Protein AF-A0A6B9VFE0-F1 (afdb_monomer)

Solvent-accessible surface area (backbone atoms only — not comparable to full-atom values): 8022 Å² total; per-residue (Å²): 142,83,85,91,80,89,83,80,90,80,82,76,86,76,70,82,81,72,79,78,71,93,75,88,76,78,99,63,89,62,81,57,63,68,62,36,52,56,48,48,57,55,48,51,55,52,49,53,51,51,55,49,54,49,20,67,74,65,74,36,65,73,53,48,56,50,52,51,52,50,50,53,55,54,46,54,55,46,53,53,55,50,49,54,51,50,51,55,49,49,56,49,53,52,54,49,50,53,53,50,52,52,54,50,54,54,51,50,51,60,50,50,56,52,49,52,51,50,50,52,55,51,52,55,55,55,56,60,65,72,79,111

pLDDT: mean 78.32, std 14.37, range [41.12, 94.94]

Radius of gyration: 33.14 Å; Cα contacts (8 Å, |Δi|>4): 16; chains: 1; bounding box: 92×36×79 Å

Foldseek 3Di:
DDDDDDDDDDDDPPDDPDDDPDDDDDPDQDPPPVVNVVVCVVVLVVVLVVQVVVCVVPVPVVSVVVSVVVVVVVVVVVVVVVVVVVVVVVVVVVVVVVVVVVVVVVVVVVVVVVVVVVVVVVVVVVVVVVVD

Sequence (132 aa):
MAFPGANESISGASSPQRKIGRGKIEIKRIENTTNRQVTFCKRRNGLLKKAYELSVLCDAEILDEYNRLLTSQLETQRQYSESLLAEAKSKVDSSVSEAVEKAVTSGLQDTEDKLEKCIEERNGVAEVRKEV

Structure (mmCIF, N/CA/C/O backbone):
data_AF-A0A6B9VFE0-F1
#
_entry.id   AF-A0A6B9VFE0-F1
#
loop_
_atom_site.group_PDB
_atom_site.id
_atom_site.type_symbol
_atom_site.label_atom_id
_atom_site.label_alt_id
_atom_site.label_comp_id
_atom_site.label_asym_id
_atom_site.label_entity_id
_atom_site.label_seq_id
_atom_site.pdbx_PDB_ins_code
_atom_site.Cartn_x
_atom_site.Cartn_y
_atom_site.Cartn_z
_atom_site.occupancy
_atom_site.B_iso_or_equiv
_atom_site.auth_seq_id
_atom_site.auth_comp_id
_atom_site.auth_asym_id
_atom_site.auth_atom_id
_atom_site.pdbx_PDB_model_num
ATOM 1 N N . MET A 1 1 ? -67.413 -11.947 -13.508 1.00 46.62 1 MET A N 1
ATOM 2 C CA . MET A 1 1 ? -66.874 -12.505 -12.250 1.00 46.62 1 MET A CA 1
ATOM 3 C C . MET A 1 1 ? -65.557 -13.209 -12.552 1.00 46.62 1 MET A C 1
ATOM 5 O O . MET A 1 1 ? -65.597 -14.265 -13.161 1.00 46.62 1 MET A O 1
ATOM 9 N N . ALA A 1 2 ? -64.430 -12.587 -12.197 1.00 42.16 2 ALA A N 1
ATOM 10 C CA . ALA A 1 2 ? -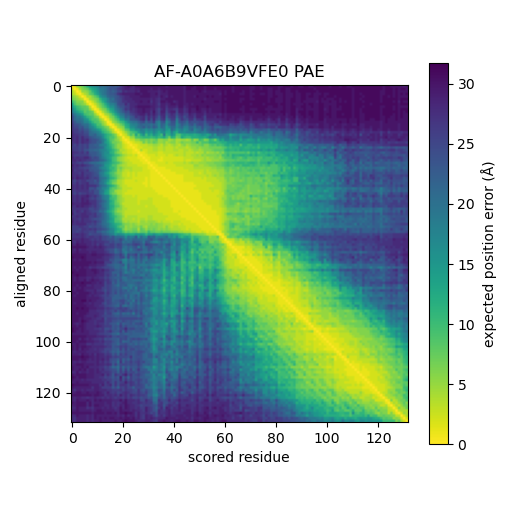63.122 -13.188 -11.890 1.00 42.16 2 ALA A CA 1
ATOM 11 C C . ALA A 1 2 ? -62.206 -12.047 -11.395 1.00 42.16 2 ALA A C 1
ATOM 13 O O . ALA A 1 2 ? -62.310 -10.923 -11.877 1.00 42.16 2 ALA A O 1
ATOM 14 N N . PHE A 1 3 ? -61.422 -12.331 -10.362 1.00 42.84 3 PHE A N 1
ATOM 15 C CA . PHE A 1 3 ? -60.866 -11.421 -9.354 1.00 42.84 3 PHE A CA 1
ATOM 16 C C . PHE A 1 3 ? -59.662 -10.558 -9.801 1.00 42.84 3 PHE A C 1
ATOM 18 O O . PHE A 1 3 ? -58.881 -11.011 -10.635 1.00 42.84 3 PHE A O 1
ATOM 25 N N . PRO A 1 4 ? -59.432 -9.378 -9.181 1.00 54.06 4 PRO A N 1
ATOM 26 C CA . PRO A 1 4 ? -58.138 -8.696 -9.168 1.00 54.06 4 PRO A CA 1
ATOM 27 C C . PRO A 1 4 ? -57.279 -9.192 -7.987 1.00 54.06 4 PRO A C 1
ATOM 29 O O . PRO A 1 4 ? -57.773 -9.312 -6.866 1.00 54.06 4 PRO A O 1
ATOM 32 N N . GLY A 1 5 ? -55.995 -9.475 -8.224 1.00 45.59 5 GLY A N 1
ATOM 33 C CA . GLY A 1 5 ? -55.055 -9.963 -7.209 1.00 45.59 5 GLY A CA 1
ATOM 34 C C . GLY A 1 5 ? -53.662 -9.361 -7.389 1.00 45.59 5 GLY A C 1
ATOM 35 O O . GLY A 1 5 ? -53.091 -9.431 -8.471 1.00 45.59 5 GLY A O 1
ATOM 36 N N . ALA A 1 6 ? -53.185 -8.732 -6.317 1.00 51.53 6 ALA A N 1
ATOM 37 C CA . ALA A 1 6 ? -51.941 -7.989 -6.140 1.00 51.53 6 ALA A CA 1
ATOM 38 C C . ALA A 1 6 ? -50.656 -8.729 -6.562 1.00 51.53 6 ALA A C 1
ATOM 40 O O . ALA A 1 6 ? -50.584 -9.940 -6.388 1.00 51.53 6 ALA A O 1
ATOM 41 N N . ASN A 1 7 ? -49.607 -7.987 -6.959 1.00 46.97 7 ASN A N 1
ATOM 42 C CA . ASN A 1 7 ? -48.335 -8.068 -6.229 1.00 46.97 7 ASN A CA 1
ATOM 43 C C . ASN A 1 7 ? -47.360 -6.893 -6.496 1.00 46.97 7 ASN A C 1
ATOM 45 O O . ASN A 1 7 ? -46.975 -6.635 -7.631 1.00 46.97 7 ASN A O 1
ATOM 49 N N . GLU A 1 8 ? -46.990 -6.236 -5.396 1.00 41.12 8 GLU A N 1
ATOM 50 C CA . GLU A 1 8 ? -45.725 -5.583 -5.020 1.00 41.12 8 GLU A CA 1
ATOM 51 C C . GLU A 1 8 ? -44.878 -4.781 -6.027 1.00 41.12 8 GLU A C 1
ATOM 53 O O . GLU A 1 8 ? -44.189 -5.275 -6.917 1.00 41.12 8 GLU A O 1
ATOM 58 N N . SER A 1 9 ? -44.784 -3.494 -5.699 1.00 48.22 9 SER A N 1
ATOM 59 C CA . SER A 1 9 ? -43.625 -2.632 -5.896 1.00 48.22 9 SER A CA 1
ATOM 60 C C . SER A 1 9 ? -42.311 -3.284 -5.439 1.00 48.22 9 SER A C 1
ATOM 62 O O . SER A 1 9 ? -42.081 -3.436 -4.242 1.00 48.22 9 SER A O 1
ATOM 64 N N . ILE A 1 10 ? -41.398 -3.542 -6.381 1.00 48.84 10 ILE A N 1
ATOM 65 C CA . ILE A 1 10 ? -39.963 -3.682 -6.097 1.00 48.84 10 ILE A CA 1
ATOM 66 C C . ILE A 1 10 ? -39.255 -2.428 -6.606 1.00 48.84 10 ILE A C 1
ATOM 68 O O . ILE A 1 10 ? -38.861 -2.292 -7.764 1.00 48.84 10 ILE A O 1
ATOM 72 N N . SER A 1 11 ? -39.119 -1.483 -5.683 1.00 45.03 11 SER A N 1
ATOM 73 C CA . SER A 1 11 ? -38.031 -0.517 -5.655 1.00 45.03 11 SER A CA 1
ATOM 74 C C . SER A 1 11 ? -36.689 -1.245 -5.566 1.00 45.03 11 SER A C 1
ATOM 76 O O . SER A 1 11 ? -36.550 -2.171 -4.771 1.00 45.03 11 SER A O 1
ATOM 78 N N . GLY A 1 12 ? -35.679 -0.755 -6.285 1.00 46.97 12 GLY A N 1
ATOM 79 C CA . GLY A 1 12 ? -34.283 -1.063 -5.970 1.00 46.97 12 GLY A CA 1
ATOM 80 C C . GLY A 1 12 ? -33.538 -1.878 -7.019 1.00 46.97 12 GLY A C 1
ATOM 81 O O . GLY A 1 12 ? -32.916 -2.882 -6.693 1.00 46.97 12 GLY A O 1
ATOM 82 N N . ALA A 1 13 ? -33.490 -1.405 -8.266 1.00 41.53 13 ALA A N 1
ATOM 83 C CA . ALA A 1 13 ? -32.373 -1.759 -9.135 1.00 41.53 13 ALA A CA 1
ATOM 84 C C . ALA A 1 13 ? -31.127 -0.996 -8.649 1.00 41.53 13 ALA A C 1
ATOM 86 O O . ALA A 1 13 ? -30.794 0.078 -9.153 1.00 41.53 13 ALA A O 1
ATOM 87 N N . SER A 1 14 ? -30.450 -1.525 -7.625 1.00 52.22 14 SER A N 1
ATOM 88 C CA . SER A 1 14 ? -29.103 -1.090 -7.265 1.00 52.22 14 SER A CA 1
ATOM 89 C C . SER A 1 14 ? -28.179 -1.434 -8.431 1.00 52.22 14 SER A C 1
ATOM 91 O O . SER A 1 14 ? -27.740 -2.573 -8.593 1.00 52.22 14 SER A O 1
ATOM 93 N N . SER A 1 15 ? -27.933 -0.448 -9.291 1.00 55.59 15 SER A N 1
ATOM 94 C CA . SER A 1 15 ? -26.988 -0.548 -10.398 1.00 55.59 15 SER A CA 1
ATOM 95 C C . SER A 1 15 ? -25.631 -1.055 -9.890 1.00 55.59 15 SER A C 1
ATOM 97 O O . SER A 1 15 ? -25.144 -0.522 -8.886 1.00 55.59 15 SER A O 1
ATOM 99 N N . PRO A 1 16 ? -24.976 -2.018 -10.566 1.00 57.59 16 PRO A N 1
ATOM 100 C CA . PRO A 1 16 ? -23.642 -2.450 -10.183 1.00 57.59 16 PRO A CA 1
ATOM 101 C C . PRO A 1 16 ? -22.703 -1.251 -10.316 1.00 57.59 16 PRO A C 1
ATOM 103 O O . PRO A 1 16 ? -22.523 -0.708 -11.410 1.00 57.59 16 PRO A O 1
ATOM 106 N N . GLN A 1 17 ? -22.142 -0.794 -9.194 1.00 61.03 17 GLN A N 1
ATOM 107 C CA . GLN A 1 17 ? -21.190 0.310 -9.183 1.00 61.03 17 GLN A CA 1
ATOM 108 C C . GLN A 1 17 ? -19.988 -0.074 -10.050 1.00 61.03 17 GLN A C 1
ATOM 110 O O . GLN A 1 17 ? -19.116 -0.850 -9.654 1.00 61.03 17 GLN A O 1
ATOM 115 N N . ARG A 1 18 ? -19.955 0.463 -11.272 1.00 63.94 18 ARG A N 1
ATOM 116 C CA . ARG A 1 18 ? -18.809 0.341 -12.168 1.00 63.94 18 ARG A CA 1
ATOM 117 C C . ARG A 1 18 ? -17.610 0.952 -11.454 1.00 63.94 18 ARG A C 1
ATOM 119 O O . ARG A 1 18 ? -17.622 2.139 -11.134 1.00 63.94 18 ARG A O 1
ATOM 126 N N . LYS A 1 19 ? -16.578 0.142 -11.204 1.00 68.44 19 LYS A N 1
ATOM 127 C CA . LYS A 1 19 ? -15.292 0.633 -10.703 1.00 68.44 19 LYS A CA 1
ATOM 128 C C . LYS A 1 19 ? -14.799 1.697 -11.682 1.00 68.44 19 LYS A C 1
ATOM 130 O O . LYS A 1 19 ? -14.519 1.392 -12.839 1.00 68.44 19 LYS A O 1
ATOM 135 N N . ILE A 1 20 ? -14.755 2.947 -11.228 1.00 75.75 20 ILE A N 1
ATOM 136 C CA . ILE A 1 20 ? -14.226 4.063 -12.009 1.00 75.75 20 ILE A CA 1
ATOM 137 C C . ILE A 1 20 ? -12.782 3.710 -12.382 1.00 75.75 20 ILE A C 1
ATOM 139 O O . ILE A 1 20 ? -11.992 3.301 -11.528 1.00 75.75 20 ILE A O 1
ATOM 143 N N . GLY A 1 21 ? -12.469 3.795 -13.676 1.00 79.75 21 GLY A N 1
ATOM 144 C CA . GLY A 1 21 ? -11.145 3.492 -14.212 1.00 79.75 21 GLY A CA 1
ATOM 145 C C . GLY A 1 21 ? -10.073 4.476 -13.732 1.00 79.75 21 GLY A C 1
ATOM 146 O O . GLY A 1 21 ? -10.273 5.282 -12.824 1.00 79.75 21 GLY A O 1
ATOM 147 N N . ARG A 1 22 ? -8.893 4.433 -14.353 1.00 85.12 22 ARG A N 1
ATOM 148 C CA . ARG A 1 22 ? -7.788 5.331 -13.996 1.00 85.12 22 ARG A CA 1
ATOM 149 C C . ARG A 1 22 ? -8.159 6.792 -14.299 1.00 85.12 22 ARG A C 1
ATOM 151 O O . ARG A 1 22 ? -8.105 7.218 -15.447 1.00 85.12 22 ARG A O 1
ATOM 158 N N . GLY A 1 23 ? -8.506 7.556 -13.263 1.00 87.31 23 GLY A N 1
ATOM 159 C CA . GLY A 1 23 ? -8.782 8.990 -13.368 1.00 87.31 23 GLY A CA 1
ATOM 160 C C . GLY A 1 23 ? -7.521 9.807 -13.669 1.00 87.31 23 GLY A C 1
ATOM 161 O O . GLY A 1 23 ? -6.436 9.508 -13.161 1.00 87.31 23 GLY A O 1
ATOM 162 N N . LYS A 1 24 ? -7.659 10.847 -14.497 1.00 90.44 24 LYS A N 1
ATOM 163 C CA . LYS A 1 24 ? -6.602 11.841 -14.734 1.00 90.44 24 LYS A CA 1
ATOM 164 C C . LYS A 1 24 ? -6.445 12.712 -13.484 1.00 90.44 24 LYS A C 1
ATOM 166 O O . LYS A 1 24 ? -7.441 13.116 -12.895 1.00 90.44 24 LYS A O 1
ATOM 171 N N . ILE A 1 25 ? -5.203 13.000 -13.093 1.00 91.50 25 ILE A N 1
ATOM 172 C CA . ILE A 1 25 ? -4.893 13.888 -11.964 1.00 91.50 25 ILE A CA 1
ATOM 173 C C . ILE A 1 25 ? -3.907 14.969 -12.402 1.00 91.50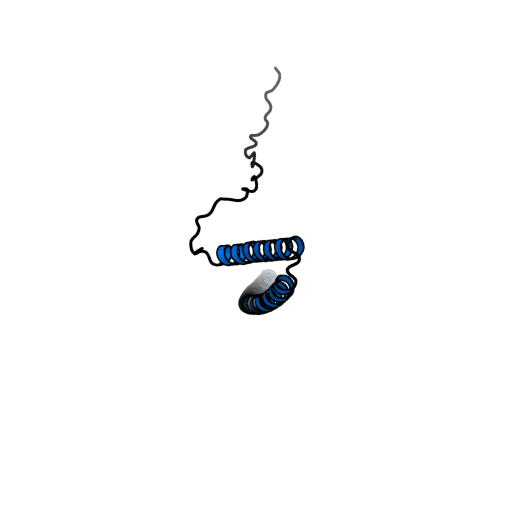 25 ILE A C 1
ATOM 175 O O . ILE A 1 25 ? -3.065 14.723 -13.267 1.00 91.50 25 ILE A O 1
ATOM 179 N N . GLU A 1 26 ? -4.001 16.149 -11.797 1.00 93.88 26 GLU A N 1
ATOM 180 C CA . GLU A 1 26 ? -3.040 17.237 -11.993 1.00 93.88 26 GLU A CA 1
ATOM 181 C C . GLU A 1 26 ? -1.672 16.891 -11.386 1.00 93.88 26 GLU A C 1
ATOM 183 O O . GLU A 1 26 ? -1.578 16.188 -10.375 1.00 93.88 26 GLU A O 1
ATOM 188 N N . ILE A 1 27 ? -0.594 17.399 -11.990 1.00 94.88 27 ILE A N 1
ATOM 189 C CA . ILE A 1 27 ? 0.769 17.245 -11.466 1.00 94.88 27 ILE A CA 1
ATOM 190 C C . ILE A 1 27 ? 1.020 18.339 -10.425 1.00 94.88 27 ILE A C 1
ATOM 192 O O . ILE A 1 27 ? 1.576 19.391 -10.717 1.00 94.88 27 ILE A O 1
ATOM 196 N N . LYS A 1 28 ? 0.559 18.077 -9.201 1.00 94.94 28 LYS A N 1
ATOM 197 C CA . LYS A 1 28 ? 0.787 18.892 -8.001 1.00 94.94 28 LYS A CA 1
ATOM 198 C C . LYS A 1 28 ? 0.876 17.998 -6.762 1.00 94.94 28 LYS A C 1
ATOM 200 O O . LYS A 1 28 ? 0.603 16.796 -6.838 1.00 94.94 28 LYS A O 1
ATOM 205 N N . ARG A 1 29 ? 1.258 18.565 -5.614 1.00 91.12 29 ARG A N 1
ATOM 206 C CA . ARG A 1 29 ? 1.258 17.838 -4.336 1.00 91.12 29 ARG A CA 1
ATOM 207 C C . ARG A 1 29 ? -0.160 17.341 -4.025 1.00 91.12 29 ARG A C 1
ATOM 209 O O . ARG A 1 29 ? -1.123 18.094 -4.103 1.00 91.12 29 ARG A O 1
ATOM 216 N N . ILE A 1 30 ? -0.293 16.053 -3.703 1.00 92.56 30 ILE A N 1
ATOM 217 C CA . ILE A 1 30 ? -1.574 15.464 -3.290 1.00 92.56 30 ILE A CA 1
ATOM 218 C C . ILE A 1 30 ? -1.771 15.781 -1.809 1.00 92.56 30 ILE A C 1
ATOM 220 O O . ILE A 1 30 ? -0.986 15.310 -0.990 1.00 92.56 30 ILE A O 1
ATOM 224 N N . GLU A 1 31 ? -2.803 16.545 -1.455 1.00 93.19 31 GLU A N 1
ATOM 225 C CA . GLU A 1 31 ? -3.025 16.964 -0.062 1.00 93.19 31 GLU A CA 1
ATOM 226 C C . GLU A 1 31 ? -3.511 15.820 0.836 1.00 93.19 31 GLU A C 1
ATOM 228 O O . GLU A 1 31 ? -2.972 15.611 1.925 1.00 93.19 31 GLU A O 1
ATOM 233 N N . ASN A 1 32 ? -4.450 15.003 0.346 1.00 91.06 32 ASN A N 1
ATOM 234 C CA . ASN A 1 32 ? -4.940 13.834 1.077 1.00 91.06 32 ASN A CA 1
ATOM 235 C C . ASN A 1 32 ? -3.795 12.833 1.325 1.00 91.06 32 ASN A C 1
ATOM 237 O O . ASN A 1 32 ? -3.204 12.294 0.386 1.00 91.06 32 ASN A O 1
ATOM 241 N N . THR A 1 33 ? -3.491 12.590 2.600 1.00 85.31 33 THR A N 1
ATOM 242 C CA . THR A 1 33 ? -2.356 11.783 3.073 1.00 85.31 33 THR A CA 1
ATOM 243 C C . THR A 1 33 ? -2.425 10.339 2.583 1.00 85.31 33 THR A C 1
ATOM 245 O O . THR A 1 33 ? -1.451 9.841 2.015 1.00 85.31 33 THR A O 1
ATOM 248 N N . THR A 1 34 ? -3.582 9.692 2.710 1.00 85.00 34 THR A N 1
ATOM 249 C CA . THR A 1 34 ? -3.804 8.308 2.272 1.00 85.00 34 THR A CA 1
ATOM 250 C C . THR A 1 34 ? -3.648 8.169 0.759 1.00 85.00 34 THR A C 1
ATOM 252 O O . THR A 1 34 ? -2.901 7.313 0.279 1.00 85.00 34 THR A O 1
ATOM 255 N N . ASN A 1 35 ? -4.277 9.054 -0.020 1.00 87.44 35 ASN A N 1
ATOM 256 C CA . ASN A 1 35 ? -4.166 9.036 -1.481 1.00 87.44 35 ASN A CA 1
ATOM 257 C C . ASN A 1 35 ? -2.739 9.331 -1.948 1.00 87.44 35 ASN A C 1
ATOM 259 O O . ASN A 1 35 ? -2.276 8.730 -2.923 1.00 87.44 35 ASN A O 1
ATOM 263 N N . ARG A 1 36 ? -2.030 10.230 -1.256 1.00 88.56 36 ARG A N 1
ATOM 264 C CA . ARG A 1 36 ? -0.622 10.532 -1.521 1.00 88.56 36 ARG A CA 1
ATOM 265 C C . ARG A 1 36 ? 0.247 9.297 -1.302 1.00 88.56 36 ARG A C 1
ATOM 267 O O . ARG A 1 36 ? 1.012 8.963 -2.202 1.00 88.56 36 ARG A O 1
ATOM 274 N N . GLN A 1 37 ? 0.074 8.591 -0.184 1.00 82.00 37 GLN A N 1
ATOM 275 C CA . GLN A 1 37 ? 0.826 7.371 0.123 1.00 82.00 37 GLN A CA 1
ATOM 276 C C . GLN A 1 37 ? 0.571 6.275 -0.917 1.00 82.00 37 GLN A C 1
ATOM 278 O O . GLN A 1 37 ? 1.505 5.739 -1.512 1.00 82.00 37 GLN A O 1
ATOM 283 N N . VAL A 1 38 ? -0.699 5.992 -1.218 1.00 85.31 38 VAL A N 1
ATOM 284 C CA . VAL A 1 38 ? -1.071 4.973 -2.213 1.00 85.31 38 VAL A CA 1
ATOM 285 C C . VAL A 1 38 ? -0.537 5.333 -3.603 1.00 85.31 38 VAL A C 1
ATOM 287 O O . VAL A 1 38 ? -0.030 4.468 -4.324 1.00 85.31 38 VAL A O 1
ATOM 290 N N . THR A 1 39 ? -0.625 6.607 -3.995 1.00 89.75 39 THR A N 1
ATOM 291 C CA . THR A 1 39 ? -0.120 7.078 -5.293 1.00 89.75 39 THR A CA 1
ATOM 292 C C . THR A 1 39 ? 1.399 7.000 -5.363 1.00 89.75 39 THR A C 1
ATOM 294 O O . THR A 1 39 ? 1.925 6.561 -6.386 1.00 89.75 39 THR A O 1
ATOM 297 N N . PHE A 1 40 ? 2.098 7.381 -4.293 1.00 84.25 40 PHE A N 1
ATOM 298 C CA . PHE A 1 40 ? 3.549 7.268 -4.189 1.00 84.25 40 PHE A CA 1
ATOM 299 C C . PHE A 1 40 ? 3.994 5.819 -4.387 1.00 84.25 40 PHE A C 1
ATOM 301 O O . PHE A 1 40 ? 4.769 5.551 -5.304 1.00 84.25 40 PHE A O 1
ATOM 308 N N . CYS A 1 41 ? 3.423 4.874 -3.633 1.00 84.00 41 CYS A N 1
ATOM 309 C CA . CYS A 1 41 ? 3.762 3.456 -3.754 1.00 84.00 41 CYS A CA 1
ATOM 310 C C . CYS A 1 41 ? 3.538 2.932 -5.182 1.00 84.00 41 CYS A C 1
ATOM 312 O O . CYS A 1 41 ? 4.418 2.297 -5.764 1.00 84.00 41 CYS A O 1
ATOM 314 N N . LYS A 1 42 ? 2.386 3.248 -5.791 1.00 87.50 42 LYS A N 1
ATOM 315 C CA . LYS A 1 42 ? 2.069 2.811 -7.162 1.00 87.50 42 LYS A CA 1
ATOM 316 C C . LYS A 1 42 ? 3.013 3.415 -8.204 1.00 87.50 42 LYS A C 1
ATOM 318 O O . LYS A 1 42 ? 3.480 2.698 -9.088 1.00 87.50 42 LYS A O 1
ATOM 323 N N . ARG A 1 43 ? 3.294 4.721 -8.125 1.00 91.19 43 ARG A N 1
ATOM 324 C CA . ARG A 1 43 ? 4.165 5.418 -9.087 1.00 91.19 43 ARG A CA 1
ATOM 325 C C . ARG A 1 43 ? 5.618 4.991 -8.952 1.00 91.19 43 ARG A C 1
ATOM 327 O O . ARG A 1 43 ? 6.243 4.735 -9.972 1.00 91.19 43 ARG A O 1
ATOM 334 N N . ARG A 1 44 ? 6.119 4.853 -7.724 1.00 84.06 44 ARG A N 1
ATOM 335 C CA . ARG A 1 44 ? 7.468 4.354 -7.431 1.00 84.06 44 ARG A CA 1
ATOM 336 C C . ARG A 1 44 ? 7.690 2.986 -8.062 1.00 84.06 44 ARG A C 1
ATOM 338 O O . ARG A 1 44 ? 8.643 2.807 -8.807 1.00 84.06 44 ARG A O 1
ATOM 345 N N . ASN A 1 45 ? 6.769 2.051 -7.832 1.00 81.62 45 ASN A N 1
ATOM 346 C CA . ASN A 1 45 ? 6.887 0.705 -8.389 1.00 81.62 45 ASN A CA 1
ATOM 347 C C . ASN A 1 45 ? 6.851 0.721 -9.926 1.00 81.62 45 ASN A C 1
ATOM 349 O O . ASN A 1 45 ? 7.591 -0.019 -10.563 1.00 81.62 45 ASN A O 1
ATOM 353 N N . GLY A 1 46 ? 6.017 1.575 -10.532 1.00 86.69 46 GLY A N 1
ATOM 354 C CA . GLY A 1 46 ? 6.003 1.757 -11.986 1.00 86.69 46 GLY A CA 1
ATOM 355 C C . GLY A 1 46 ? 7.303 2.358 -12.531 1.00 86.69 46 GLY A C 1
ATOM 356 O O . GLY A 1 46 ? 7.792 1.901 -13.558 1.00 86.69 46 GLY A O 1
ATOM 357 N N . LEU A 1 47 ? 7.874 3.344 -11.835 1.00 86.81 47 LEU A N 1
ATOM 358 C CA . LEU A 1 47 ? 9.131 3.990 -12.212 1.00 86.81 47 LEU A CA 1
ATOM 359 C C . LEU A 1 47 ? 10.305 3.009 -12.151 1.00 86.81 47 LEU A C 1
ATOM 361 O O . LEU A 1 47 ? 11.055 2.917 -13.112 1.00 86.81 47 LEU A O 1
ATOM 365 N N . LEU A 1 48 ? 10.418 2.242 -11.064 1.00 82.81 48 LEU A N 1
ATOM 366 C CA . LEU A 1 48 ? 11.469 1.234 -10.904 1.00 82.81 48 LEU A CA 1
ATOM 367 C C . LEU A 1 48 ? 11.379 0.150 -11.981 1.00 82.81 48 LEU A C 1
ATOM 369 O O . LEU A 1 48 ? 12.389 -0.198 -12.579 1.00 82.81 48 LEU A O 1
ATOM 373 N N . LYS A 1 49 ? 10.166 -0.323 -12.299 1.00 84.12 49 LYS A N 1
ATOM 374 C CA . LYS A 1 49 ? 9.962 -1.264 -13.411 1.00 84.12 49 LYS A CA 1
ATOM 375 C C . LYS A 1 49 ? 10.410 -0.681 -14.744 1.00 84.12 49 LYS A C 1
ATOM 377 O O . LYS A 1 49 ? 11.075 -1.364 -15.505 1.00 84.12 49 LYS A O 1
ATOM 382 N N . LYS A 1 50 ? 10.079 0.583 -15.018 1.00 85.69 50 LYS A N 1
ATOM 383 C CA . LYS A 1 50 ? 10.498 1.251 -16.256 1.00 85.69 50 LYS A CA 1
ATOM 384 C C . LYS A 1 50 ? 12.009 1.452 -16.324 1.00 85.69 50 LYS A C 1
ATOM 386 O O . LYS A 1 50 ? 12.580 1.261 -17.387 1.00 85.69 50 LYS A O 1
ATOM 391 N N . ALA A 1 51 ? 12.644 1.804 -15.211 1.00 81.94 51 ALA A N 1
ATOM 392 C CA . ALA A 1 51 ? 14.094 1.933 -15.136 1.00 81.94 51 ALA A CA 1
ATOM 393 C C . ALA A 1 51 ? 14.798 0.586 -15.371 1.00 81.94 51 ALA A C 1
ATOM 395 O O . ALA A 1 51 ? 15.784 0.555 -16.095 1.00 81.94 51 ALA A O 1
ATOM 396 N N . TYR A 1 52 ? 14.246 -0.506 -14.831 1.00 81.19 52 TYR A N 1
ATOM 397 C CA . TYR A 1 52 ? 14.728 -1.870 -15.063 1.00 81.19 52 TYR A CA 1
ATOM 398 C C . TYR A 1 52 ? 14.510 -2.353 -16.508 1.00 81.19 52 TYR A C 1
ATOM 400 O O . TYR A 1 52 ? 15.384 -2.944 -17.123 1.00 81.19 52 TYR A O 1
ATOM 408 N N . GLU A 1 53 ? 13.343 -2.084 -17.096 1.00 84.94 53 GLU A N 1
ATOM 409 C CA . GLU A 1 53 ? 13.113 -2.396 -18.513 1.00 84.94 53 GLU A CA 1
ATOM 410 C C . GLU A 1 53 ? 14.130 -1.661 -19.402 1.00 84.94 53 GLU A C 1
ATOM 412 O O . GLU A 1 53 ? 14.648 -2.237 -20.352 1.00 84.94 53 GLU A O 1
ATOM 417 N N . LEU A 1 54 ? 14.443 -0.400 -19.085 1.00 84.19 54 LEU A N 1
ATOM 418 C CA . LEU A 1 54 ? 15.413 0.393 -19.839 1.00 84.19 54 LEU A CA 1
ATOM 419 C C . LEU A 1 54 ? 16.862 -0.069 -19.655 1.00 84.19 54 LEU A C 1
ATOM 421 O O . LEU A 1 54 ? 17.609 -0.033 -20.628 1.00 84.19 54 LEU A O 1
ATOM 425 N N . SER A 1 55 ? 17.278 -0.482 -18.456 1.00 82.44 55 SER A N 1
ATOM 426 C CA . SER A 1 55 ? 18.636 -1.003 -18.240 1.0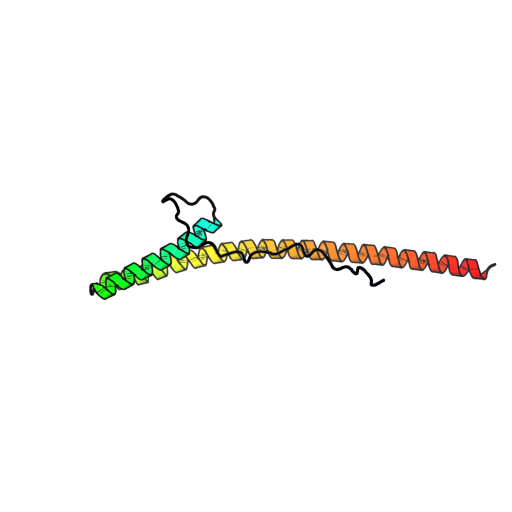0 82.44 55 SER A CA 1
ATOM 427 C C . SER A 1 55 ? 18.875 -2.279 -19.040 1.00 82.44 55 SER A C 1
ATOM 429 O O . SER A 1 55 ? 19.890 -2.364 -19.727 1.00 82.44 55 SER A O 1
ATOM 431 N N . VAL A 1 56 ? 17.906 -3.201 -19.032 1.00 80.00 56 VAL A N 1
ATOM 432 C CA . VAL A 1 56 ? 17.956 -4.444 -19.815 1.00 80.00 56 VAL A CA 1
ATOM 433 C C . VAL A 1 56 ? 17.948 -4.165 -21.319 1.00 80.00 56 VAL A C 1
ATOM 435 O O . VAL A 1 56 ? 18.656 -4.824 -22.067 1.00 80.00 56 VAL A O 1
ATOM 438 N N . LEU A 1 57 ? 17.163 -3.190 -21.791 1.00 83.81 57 LEU A N 1
ATOM 439 C CA . LEU A 1 57 ? 17.099 -2.862 -23.223 1.00 83.81 57 LEU A CA 1
ATOM 440 C C . LEU A 1 57 ? 18.365 -2.178 -23.759 1.00 83.81 57 LEU A C 1
ATOM 442 O O . LEU A 1 57 ? 18.599 -2.213 -24.965 1.00 83.81 57 LEU A O 1
ATOM 446 N N . CYS A 1 58 ? 19.138 -1.525 -22.892 1.00 85.94 58 CYS A N 1
ATOM 447 C CA . CYS A 1 58 ? 20.309 -0.736 -23.274 1.00 85.94 58 CYS A CA 1
ATOM 448 C C . CYS A 1 58 ? 21.638 -1.345 -22.795 1.00 85.94 58 CYS A C 1
ATOM 450 O O . CYS A 1 58 ? 22.656 -0.660 -22.885 1.00 85.94 58 CYS A O 1
ATOM 452 N N . ASP A 1 59 ? 21.628 -2.569 -22.251 1.00 76.94 59 ASP A N 1
ATOM 453 C CA . ASP A 1 59 ? 22.783 -3.256 -21.644 1.00 76.94 59 ASP A CA 1
ATOM 454 C C . ASP A 1 59 ? 23.572 -2.370 -20.654 1.00 76.94 59 ASP A C 1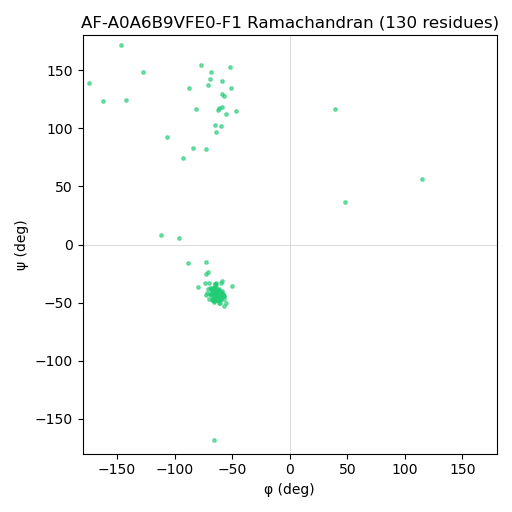
ATOM 456 O O . ASP A 1 59 ? 24.800 -2.399 -20.562 1.00 76.94 59 ASP A O 1
ATOM 460 N N . ALA A 1 60 ? 22.855 -1.532 -19.900 1.00 75.44 60 ALA A N 1
ATOM 461 C CA . ALA A 1 60 ? 23.448 -0.572 -18.976 1.00 75.44 60 ALA A CA 1
ATOM 462 C C . ALA A 1 60 ? 23.564 -1.173 -17.563 1.00 75.44 60 ALA A C 1
ATOM 464 O O . ALA A 1 60 ? 22.815 -0.791 -16.662 1.00 75.44 60 ALA A O 1
ATOM 465 N N . GLU A 1 61 ? 24.527 -2.082 -17.359 1.00 66.00 61 GLU A N 1
ATOM 466 C CA . GLU A 1 61 ? 24.770 -2.799 -16.084 1.00 66.00 61 GLU A CA 1
ATOM 467 C C . GLU A 1 61 ? 24.865 -1.872 -14.855 1.00 66.00 61 GLU A C 1
ATOM 469 O O . GLU A 1 61 ? 24.383 -2.193 -13.769 1.00 66.00 61 GLU A O 1
ATOM 474 N N . ILE A 1 62 ? 25.435 -0.675 -15.022 1.00 63.94 62 ILE A N 1
ATOM 475 C CA . ILE A 1 62 ? 25.582 0.315 -13.940 1.00 63.94 62 ILE A CA 1
ATOM 476 C C . ILE A 1 62 ? 24.213 0.806 -13.437 1.00 63.94 62 ILE A C 1
ATOM 478 O O . ILE A 1 62 ? 24.045 1.103 -12.251 1.00 63.94 62 ILE A O 1
ATOM 482 N N . LEU A 1 63 ? 23.218 0.886 -14.326 1.00 65.00 63 LEU A N 1
ATOM 483 C CA . LEU A 1 63 ? 21.874 1.332 -13.975 1.00 65.00 63 LEU A CA 1
ATOM 484 C C . LEU A 1 63 ? 21.130 0.257 -13.170 1.00 65.00 63 LEU A C 1
ATOM 486 O O . LEU A 1 63 ? 20.365 0.603 -12.272 1.00 65.00 63 LEU A O 1
ATOM 490 N N . ASP A 1 64 ? 21.385 -1.026 -13.436 1.00 65.06 64 ASP A N 1
ATOM 491 C CA . ASP A 1 64 ? 20.766 -2.139 -12.708 1.00 65.06 64 ASP A CA 1
ATOM 492 C C . ASP A 1 64 ? 21.207 -2.206 -11.246 1.00 65.06 64 ASP A C 1
ATOM 494 O O . ASP A 1 64 ? 20.356 -2.282 -10.353 1.00 65.06 64 ASP A O 1
ATOM 498 N N . GLU A 1 65 ? 22.508 -2.093 -10.973 1.00 69.19 65 GLU A N 1
ATOM 499 C CA . GLU A 1 65 ? 23.002 -2.092 -9.591 1.00 69.19 65 GLU A CA 1
ATOM 500 C C . GLU A 1 65 ? 22.534 -0.849 -8.822 1.00 69.19 65 GLU A C 1
ATOM 502 O O . GLU A 1 65 ? 22.116 -0.949 -7.664 1.00 69.19 65 GLU A O 1
ATOM 507 N N . TYR A 1 66 ? 22.493 0.318 -9.474 1.00 71.19 66 TYR A N 1
ATOM 508 C CA . TYR A 1 66 ? 21.934 1.527 -8.867 1.00 71.19 66 TYR A CA 1
ATOM 509 C C . TYR A 1 66 ? 20.431 1.390 -8.581 1.00 71.19 66 TYR A C 1
ATOM 511 O O . TYR A 1 66 ? 19.974 1.719 -7.484 1.00 71.19 66 TYR A O 1
ATOM 519 N N . ASN A 1 67 ? 19.652 0.856 -9.525 1.00 72.44 67 ASN A N 1
ATOM 520 C CA . ASN A 1 67 ? 18.216 0.627 -9.353 1.00 72.44 67 ASN A CA 1
ATOM 521 C C . ASN A 1 67 ? 17.934 -0.375 -8.228 1.00 72.44 67 ASN A C 1
ATOM 523 O O . ASN A 1 67 ? 17.001 -0.175 -7.442 1.00 72.44 67 ASN A O 1
ATOM 527 N N . ARG A 1 68 ? 18.746 -1.428 -8.104 1.00 79.06 68 ARG A N 1
ATOM 528 C CA . ARG A 1 68 ? 18.654 -2.420 -7.027 1.00 79.06 68 ARG A CA 1
ATOM 529 C C . ARG A 1 68 ? 18.986 -1.809 -5.666 1.00 79.06 68 ARG A C 1
ATOM 531 O O . ARG A 1 68 ? 18.214 -1.988 -4.720 1.00 79.06 68 ARG A O 1
ATOM 538 N N . LEU A 1 69 ? 20.071 -1.039 -5.575 1.00 78.44 69 LEU A N 1
ATOM 539 C CA . LEU A 1 69 ? 20.470 -0.349 -4.346 1.00 78.44 69 LEU A CA 1
ATOM 540 C C . LEU A 1 69 ? 19.413 0.678 -3.910 1.00 78.44 69 LEU A C 1
ATOM 542 O O . LEU A 1 69 ? 19.001 0.700 -2.749 1.00 78.44 69 LEU A O 1
ATOM 546 N N . LEU A 1 70 ? 18.898 1.468 -4.855 1.00 78.06 70 LEU A N 1
ATOM 547 C CA . LEU A 1 70 ? 17.849 2.453 -4.602 1.00 78.06 70 LEU A CA 1
ATOM 548 C C . LEU A 1 70 ? 16.529 1.787 -4.187 1.00 78.06 70 LEU A C 1
ATOM 550 O O . LEU A 1 70 ? 15.855 2.267 -3.274 1.00 78.06 70 LEU A O 1
ATOM 554 N N . THR A 1 71 ? 16.173 0.657 -4.807 1.00 78.69 71 THR A N 1
ATOM 555 C CA . THR A 1 71 ? 15.003 -0.141 -4.407 1.00 78.69 71 THR A CA 1
ATOM 556 C C . THR A 1 71 ? 15.153 -0.630 -2.972 1.00 78.69 71 THR A C 1
ATOM 558 O O . THR A 1 71 ? 14.228 -0.459 -2.180 1.00 78.69 71 THR A O 1
ATOM 561 N N . SER A 1 72 ? 16.326 -1.161 -2.614 1.00 81.94 72 SER A N 1
ATOM 562 C CA . SER A 1 72 ? 16.622 -1.604 -1.250 1.00 81.94 72 SER A CA 1
ATOM 563 C C . SER A 1 72 ? 16.493 -0.457 -0.245 1.00 81.94 72 SER A C 1
ATOM 565 O O . SER A 1 72 ? 15.839 -0.610 0.783 1.00 81.94 72 SER A O 1
ATOM 567 N N . GLN A 1 73 ? 17.059 0.713 -0.545 1.00 80.19 73 GLN A N 1
ATOM 568 C CA . GLN A 1 73 ? 17.046 1.850 0.377 1.00 80.19 73 GLN A CA 1
ATOM 569 C C . GLN A 1 73 ? 15.640 2.440 0.573 1.00 80.19 73 GLN A C 1
ATOM 571 O O . GLN A 1 73 ? 15.253 2.805 1.687 1.00 80.19 73 GLN A O 1
ATOM 576 N N . LEU A 1 74 ? 14.842 2.496 -0.496 1.00 76.69 74 LEU A N 1
ATOM 577 C CA . LEU A 1 74 ? 13.450 2.944 -0.433 1.00 76.69 74 LEU A CA 1
ATOM 578 C C . LEU A 1 74 ? 12.523 1.919 0.233 1.00 76.69 74 LEU A C 1
ATOM 580 O O . LEU A 1 74 ? 11.477 2.301 0.766 1.00 76.69 74 LEU A O 1
ATOM 584 N N . GLU A 1 75 ? 12.871 0.635 0.201 1.00 81.06 75 GLU A N 1
ATOM 585 C CA . GLU A 1 75 ? 12.140 -0.417 0.904 1.00 81.06 75 GLU A CA 1
ATOM 586 C C . GLU A 1 75 ? 12.355 -0.321 2.417 1.00 81.06 75 GLU A C 1
ATOM 588 O O . GLU A 1 75 ? 11.379 -0.353 3.165 1.00 81.06 75 GLU A O 1
ATOM 593 N N . THR A 1 76 ? 13.584 -0.060 2.867 1.00 78.44 76 THR A N 1
ATOM 594 C CA . THR A 1 76 ? 13.883 0.208 4.284 1.00 78.44 76 THR A CA 1
ATOM 595 C C . THR A 1 76 ? 13.089 1.407 4.814 1.00 78.44 76 THR A C 1
ATOM 597 O O . THR A 1 76 ? 12.491 1.344 5.888 1.00 78.44 76 THR A O 1
ATOM 600 N N . GLN A 1 77 ? 12.999 2.492 4.036 1.00 78.06 77 GLN A N 1
ATOM 601 C CA . GLN A 1 77 ? 12.166 3.654 4.385 1.00 78.06 77 GLN A CA 1
ATOM 602 C C . GLN A 1 77 ? 10.665 3.319 4.440 1.00 78.06 77 GLN A C 1
ATOM 604 O O . GLN A 1 77 ? 9.932 3.844 5.287 1.00 78.06 77 GLN A O 1
ATOM 609 N N . ARG A 1 78 ? 10.191 2.420 3.564 1.00 82.19 78 ARG A N 1
ATOM 610 C CA . ARG A 1 78 ? 8.801 1.941 3.581 1.00 82.19 78 ARG A CA 1
ATOM 611 C C . ARG A 1 78 ? 8.512 1.136 4.843 1.00 82.19 78 ARG A C 1
ATOM 613 O O . ARG A 1 78 ? 7.518 1.419 5.502 1.00 82.19 78 ARG A O 1
ATOM 620 N N . GLN A 1 79 ? 9.387 0.194 5.188 1.00 76.81 79 GLN A N 1
ATOM 621 C CA . GLN A 1 79 ? 9.250 -0.649 6.377 1.00 76.81 79 GLN A CA 1
ATOM 622 C C . GLN A 1 79 ? 9.184 0.188 7.655 1.00 76.81 79 GLN A C 1
ATOM 624 O O . GLN A 1 79 ? 8.331 -0.061 8.501 1.00 76.81 79 GLN A O 1
ATOM 629 N N . TYR A 1 80 ? 10.013 1.229 7.757 1.00 82.62 80 TYR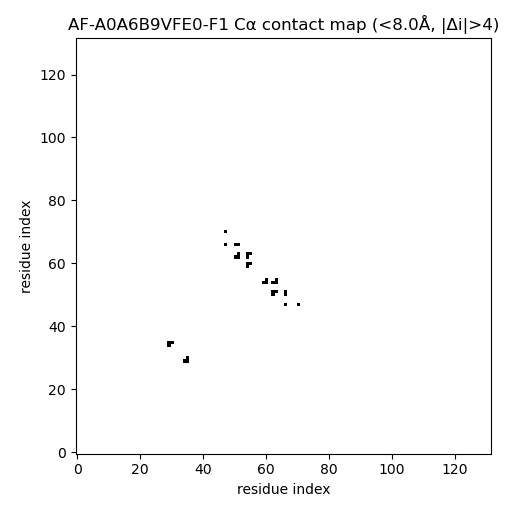 A N 1
ATOM 630 C CA . TYR A 1 80 ? 9.973 2.163 8.883 1.00 82.62 80 TYR A CA 1
ATOM 631 C C . TYR A 1 80 ? 8.634 2.911 8.985 1.00 82.62 80 TYR A C 1
ATOM 633 O O . TYR A 1 80 ? 8.030 3.007 10.051 1.00 82.62 80 TYR A O 1
ATOM 641 N N . SER A 1 81 ? 8.129 3.410 7.856 1.00 76.31 81 SER A N 1
ATOM 642 C CA . SER A 1 81 ? 6.841 4.112 7.828 1.00 76.31 81 SER A CA 1
ATOM 643 C C . SER A 1 81 ? 5.667 3.170 8.133 1.00 76.31 81 SER A C 1
ATOM 645 O O . SER A 1 81 ? 4.718 3.558 8.811 1.00 76.31 81 SER A O 1
ATOM 647 N N . GLU A 1 82 ? 5.727 1.927 7.647 1.00 82.31 82 GLU A N 1
ATOM 648 C CA . GLU A 1 82 ? 4.737 0.883 7.925 1.00 82.31 82 GLU A CA 1
ATOM 649 C C . GLU A 1 82 ? 4.757 0.461 9.398 1.00 82.31 82 GLU A C 1
ATOM 651 O O . GLU A 1 82 ? 3.683 0.308 9.979 1.00 82.31 82 GLU A O 1
ATOM 656 N N . SER A 1 83 ? 5.932 0.343 10.031 1.00 82.50 83 SER A N 1
ATOM 657 C CA . SER A 1 83 ? 6.024 -0.014 11.453 1.00 82.50 83 SER A CA 1
ATOM 658 C C . SER A 1 83 ? 5.459 1.083 12.351 1.00 82.50 83 SER A C 1
ATOM 660 O O . SER A 1 83 ? 4.698 0.780 13.265 1.00 82.50 83 SER A O 1
ATOM 662 N N . LEU A 1 84 ? 5.745 2.355 12.05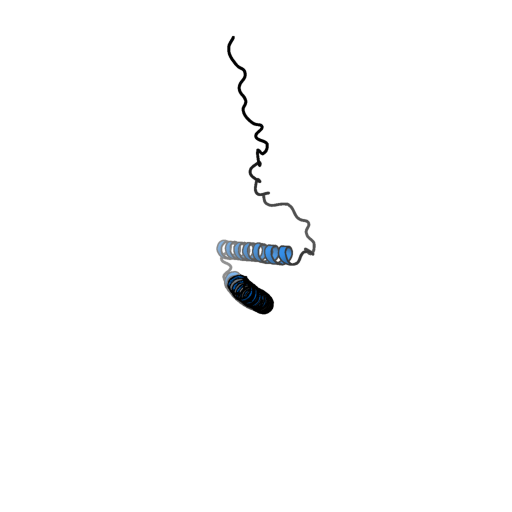3 1.00 85.00 84 LEU A N 1
ATOM 663 C CA . LEU A 1 84 ? 5.169 3.496 12.771 1.00 85.00 84 LEU A CA 1
ATOM 664 C C . LEU A 1 84 ? 3.640 3.534 12.665 1.00 85.00 84 LEU A C 1
ATOM 666 O O . LEU A 1 84 ? 2.950 3.774 13.656 1.00 85.00 84 LEU A O 1
ATOM 670 N N . LEU A 1 85 ? 3.095 3.278 11.472 1.00 82.12 85 LEU A N 1
ATOM 671 C CA . LEU A 1 85 ? 1.646 3.212 11.270 1.00 82.12 85 LEU A CA 1
ATOM 672 C C . LEU A 1 85 ? 1.021 2.005 11.978 1.00 82.12 85 LEU A C 1
ATOM 674 O O . LEU A 1 85 ? -0.065 2.133 12.545 1.00 82.12 85 LEU A O 1
ATOM 678 N N . ALA A 1 86 ? 1.691 0.851 11.967 1.00 82.44 86 ALA A N 1
ATOM 679 C CA . ALA A 1 86 ? 1.241 -0.345 12.672 1.00 82.44 86 ALA A CA 1
ATOM 680 C C . ALA A 1 86 ? 1.246 -0.143 14.193 1.00 82.44 86 ALA A C 1
ATOM 682 O O . ALA A 1 86 ? 0.286 -0.530 14.857 1.00 82.44 86 ALA A O 1
ATOM 683 N N . GLU A 1 87 ? 2.273 0.509 14.741 1.00 86.25 87 GLU A N 1
ATOM 684 C CA . GLU A 1 87 ? 2.351 0.830 16.167 1.00 86.25 87 GLU A CA 1
ATOM 685 C C . GLU A 1 87 ? 1.253 1.817 16.581 1.00 86.25 87 GLU A C 1
ATOM 687 O O . GLU A 1 87 ? 0.564 1.597 17.578 1.00 86.25 87 GLU A O 1
ATOM 692 N N . ALA A 1 88 ? 1.037 2.878 15.796 1.00 83.31 88 ALA A N 1
ATOM 693 C CA . ALA A 1 88 ? -0.027 3.843 16.060 1.00 83.31 88 ALA A CA 1
ATOM 694 C C . ALA A 1 88 ? -1.415 3.185 16.016 1.00 83.31 88 ALA A C 1
ATOM 696 O O . ALA A 1 88 ? -2.243 3.436 16.891 1.00 83.31 88 ALA A O 1
ATOM 697 N N . LYS A 1 89 ? -1.656 2.310 15.032 1.00 87.88 89 LYS A N 1
ATOM 698 C CA . LYS A 1 89 ? -2.906 1.550 14.931 1.00 87.88 89 LYS A CA 1
ATOM 699 C C . LYS A 1 89 ? -3.082 0.603 16.121 1.00 87.88 89 LYS A C 1
ATOM 701 O O . LYS A 1 89 ? -4.141 0.609 16.732 1.00 87.88 89 LYS A O 1
ATOM 706 N N . SER A 1 90 ? -2.037 -0.139 16.487 1.00 83.06 90 SER A N 1
ATOM 707 C CA . SER A 1 90 ? -2.035 -1.051 17.637 1.00 83.06 90 SER A CA 1
ATOM 708 C C . SER A 1 90 ? -2.379 -0.333 18.946 1.00 83.06 90 SER A C 1
ATOM 710 O O . SER A 1 90 ? -3.229 -0.807 19.693 1.00 83.06 90 SER A O 1
ATOM 712 N N . LYS A 1 91 ? -1.797 0.851 19.192 1.00 87.50 91 LYS A N 1
ATOM 713 C CA . LYS A 1 91 ? -2.118 1.681 20.368 1.00 87.50 91 LYS A CA 1
ATOM 714 C C . LYS A 1 91 ? -3.580 2.123 20.413 1.00 87.50 91 LYS A C 1
ATOM 716 O O . LYS A 1 91 ? -4.167 2.194 21.489 1.00 87.50 91 LYS A O 1
ATOM 721 N N . VAL A 1 92 ? -4.162 2.459 19.264 1.00 85.38 92 VAL A N 1
ATOM 722 C CA . VAL A 1 92 ? -5.583 2.822 19.188 1.00 85.38 92 VAL A CA 1
ATOM 723 C C . VAL A 1 92 ? -6.453 1.589 19.414 1.00 85.38 92 VAL A C 1
ATOM 725 O O . VAL A 1 92 ? -7.360 1.646 20.237 1.00 85.38 92 VAL A O 1
ATOM 728 N N . ASP A 1 93 ? -6.151 0.475 18.747 1.00 84.69 93 ASP A N 1
ATOM 729 C CA . ASP A 1 93 ? -6.901 -0.778 18.872 1.00 84.69 93 ASP A CA 1
ATOM 730 C C . ASP A 1 93 ? -6.878 -1.298 20.324 1.00 84.69 93 ASP A C 1
ATOM 732 O O . ASP A 1 93 ? -7.917 -1.705 20.844 1.00 84.69 93 ASP A O 1
ATOM 736 N N . SER A 1 94 ? -5.736 -1.214 21.022 1.00 84.56 94 SER A N 1
ATOM 737 C CA . SER A 1 94 ? -5.633 -1.603 22.434 1.00 84.56 94 SER A CA 1
ATOM 738 C C . SER A 1 94 ? -6.423 -0.673 23.355 1.00 84.56 94 SER A C 1
ATOM 740 O O . SER A 1 94 ? -7.143 -1.156 24.224 1.00 84.56 94 SER A O 1
ATOM 742 N N . SER A 1 95 ? -6.357 0.645 23.141 1.00 91.00 95 SER A N 1
ATOM 743 C CA . SER A 1 95 ? -7.116 1.616 23.939 1.00 91.00 95 SER A CA 1
ATOM 744 C C . SER A 1 95 ? -8.628 1.484 23.727 1.00 91.00 95 SER A C 1
ATOM 746 O O . SER A 1 95 ? -9.396 1.586 24.683 1.00 91.00 95 SER A O 1
ATOM 748 N N . VAL A 1 96 ? -9.059 1.205 22.494 1.00 91.56 96 VAL A N 1
ATOM 749 C CA . VAL A 1 96 ? -10.462 0.919 22.170 1.00 91.56 96 VAL A CA 1
ATOM 750 C C . VAL A 1 96 ? -10.906 -0.380 22.832 1.00 91.56 96 VAL A C 1
ATOM 752 O O . VAL A 1 96 ? -11.942 -0.385 23.490 1.00 91.56 96 VAL A O 1
ATOM 755 N N . SER A 1 97 ? -10.126 -1.459 22.710 1.00 89.06 97 SER A N 1
ATOM 756 C CA . SER A 1 97 ? -10.444 -2.742 23.349 1.00 89.06 97 SER A CA 1
ATOM 757 C C . SER A 1 97 ? -10.589 -2.588 24.861 1.00 89.06 97 SER A C 1
ATOM 759 O O . SER A 1 97 ? -11.543 -3.092 25.441 1.00 89.06 97 SER A O 1
ATOM 761 N N . GLU A 1 98 ? -9.684 -1.847 25.499 1.00 92.06 98 GLU A N 1
ATOM 762 C CA . GLU A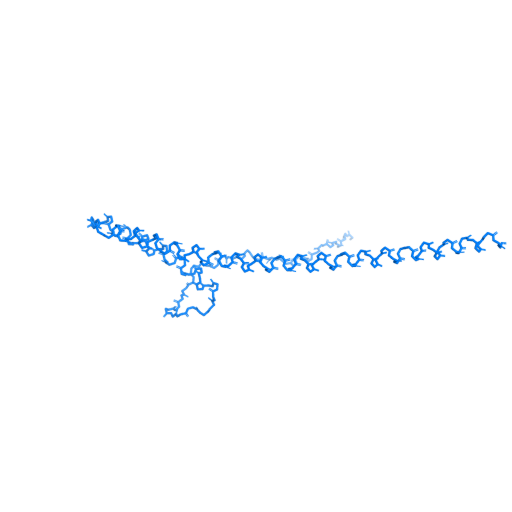 1 98 ? -9.716 -1.630 26.943 1.00 92.06 98 GLU A CA 1
ATOM 763 C C . GLU A 1 98 ? -10.944 -0.814 27.382 1.00 92.06 98 GLU A C 1
ATOM 765 O O . GLU A 1 98 ? -11.562 -1.118 28.403 1.00 92.06 98 GLU A O 1
ATOM 770 N N . ALA A 1 99 ? -11.337 0.201 26.605 1.00 92.00 99 ALA A N 1
ATOM 771 C CA . ALA A 1 99 ? -12.548 0.979 26.864 1.00 92.00 99 ALA A CA 1
ATOM 772 C C . ALA A 1 99 ? -13.830 0.151 26.668 1.00 92.00 99 ALA A C 1
ATOM 774 O O . ALA A 1 99 ? -14.775 0.289 27.447 1.00 92.00 99 ALA A O 1
ATOM 775 N N . VAL A 1 100 ? -13.857 -0.720 25.654 1.00 93.25 100 VAL A N 1
ATOM 776 C CA . VAL A 1 100 ? -14.983 -1.625 25.383 1.00 93.25 100 VAL A CA 1
ATOM 777 C C . VAL A 1 100 ? -15.143 -2.638 26.514 1.00 93.25 100 VAL A C 1
ATOM 779 O O . VAL A 1 100 ? -16.240 -2.759 27.052 1.00 93.25 100 VAL A O 1
ATOM 782 N N . GLU A 1 101 ? -14.066 -3.304 26.933 1.00 91.12 101 GLU A N 1
ATOM 783 C CA . GLU A 1 101 ? -14.108 -4.280 28.032 1.00 91.12 101 GLU A CA 1
ATOM 784 C C . GLU A 1 101 ? -14.578 -3.642 29.347 1.00 91.12 101 GLU A C 1
ATOM 786 O O . GLU A 1 101 ? -15.438 -4.187 30.043 1.00 91.12 101 GLU A O 1
ATOM 791 N N . LYS A 1 102 ? -14.090 -2.436 29.667 1.00 92.69 102 LYS A N 1
ATOM 792 C CA . LYS A 1 102 ? -14.538 -1.681 30.851 1.00 92.69 102 LYS A CA 1
ATOM 793 C C . LYS A 1 102 ? -16.035 -1.360 30.808 1.00 92.69 102 LYS A C 1
ATOM 795 O O . LYS A 1 102 ? -16.714 -1.532 31.813 1.00 92.69 102 LYS A O 1
ATOM 800 N N . ALA A 1 103 ? -16.559 -0.929 29.661 1.00 92.38 103 ALA A N 1
ATOM 801 C CA . ALA A 1 103 ? -17.983 -0.620 29.512 1.00 92.38 103 ALA A CA 1
ATOM 802 C C . ALA A 1 103 ? -18.876 -1.874 29.567 1.00 92.38 103 ALA A C 1
ATOM 804 O O . ALA A 1 103 ? -19.976 -1.833 30.121 1.00 92.38 103 ALA A O 1
ATOM 805 N N . VAL A 1 104 ? -18.410 -2.992 29.000 1.00 92.38 104 VAL A N 1
ATOM 806 C CA . VAL A 1 104 ? -19.135 -4.272 29.023 1.00 92.38 104 VAL A CA 1
ATOM 807 C C . VAL A 1 104 ? -19.202 -4.826 30.443 1.00 92.38 104 VAL A C 1
ATOM 809 O O . VAL A 1 104 ? -20.281 -5.178 30.910 1.00 92.38 104 VAL A O 1
ATOM 812 N N . THR A 1 105 ? -18.073 -4.857 31.151 1.00 89.50 105 THR A N 1
ATOM 813 C CA . THR A 1 105 ? -18.008 -5.371 32.528 1.00 89.50 105 THR A CA 1
ATOM 814 C C . THR A 1 105 ? -18.831 -4.535 33.506 1.00 89.50 105 THR A C 1
ATOM 816 O O . THR A 1 105 ? -19.576 -5.110 34.296 1.00 89.50 105 THR A O 1
ATOM 819 N N . SER A 1 106 ? -18.792 -3.199 33.414 1.00 91.38 106 SER A N 1
ATOM 820 C CA . SER A 1 106 ? -19.648 -2.346 34.253 1.00 91.38 106 SER A CA 1
ATOM 821 C C . SER A 1 106 ? -21.136 -2.554 33.962 1.00 91.38 106 SER A C 1
ATOM 823 O O . SER A 1 106 ? -21.944 -2.599 34.882 1.00 91.38 106 SER A O 1
ATOM 825 N N . GLY A 1 107 ? -21.502 -2.722 32.685 1.00 90.62 107 GLY A N 1
ATOM 826 C CA . GLY A 1 107 ? -22.886 -2.980 32.291 1.00 90.62 107 GLY A CA 1
ATOM 827 C C . GLY A 1 107 ? -23.407 -4.332 32.781 1.00 90.62 107 GLY A C 1
ATOM 828 O O . GLY A 1 107 ? -24.562 -4.421 33.189 1.00 90.62 107 GLY A O 1
ATOM 829 N N . LEU A 1 108 ? -22.565 -5.371 32.773 1.00 90.31 108 LEU A N 1
ATOM 830 C CA . LEU A 1 108 ? -22.914 -6.685 33.320 1.00 90.31 108 LEU A CA 1
ATOM 831 C C . LEU A 1 108 ? -23.162 -6.613 34.829 1.00 90.31 108 LEU A C 1
ATOM 833 O O . LEU A 1 108 ? -24.196 -7.102 35.283 1.00 90.31 108 LEU A O 1
ATOM 837 N N . GLN A 1 109 ? -22.293 -5.926 35.574 1.00 88.25 109 GLN A N 1
ATOM 838 C CA . GLN A 1 109 ? -22.472 -5.735 37.014 1.00 88.25 109 GLN A CA 1
ATOM 839 C C . GLN A 1 109 ? -23.778 -4.987 37.325 1.00 88.25 109 GLN A C 1
ATOM 841 O O . GLN A 1 109 ? -24.588 -5.460 38.115 1.00 88.25 109 GLN A O 1
ATOM 846 N N . ASP A 1 110 ? -24.060 -3.891 36.609 1.00 91.88 110 ASP A N 1
ATOM 847 C CA . ASP A 1 110 ? -25.315 -3.141 36.758 1.00 91.88 110 ASP A CA 1
ATOM 848 C C . ASP A 1 110 ? -26.561 -4.005 36.485 1.00 91.88 110 ASP A C 1
ATOM 850 O O . ASP A 1 110 ? -27.644 -3.735 37.017 1.00 91.88 110 ASP A O 1
ATOM 854 N N . THR A 1 111 ? -26.458 -5.003 35.598 1.00 89.75 111 THR A N 1
ATOM 855 C CA . THR A 1 111 ? -27.556 -5.943 35.329 1.00 89.75 111 THR A CA 1
ATOM 856 C C . THR A 1 111 ? -27.676 -7.035 36.384 1.00 89.75 111 THR A C 1
ATOM 858 O O . THR A 1 111 ? -28.806 -7.388 36.727 1.00 89.75 111 THR A O 1
ATOM 861 N N . GLU A 1 112 ? -26.558 -7.534 36.918 1.00 89.31 112 GLU A N 1
ATOM 862 C CA . GLU A 1 112 ? -26.547 -8.495 38.025 1.00 89.31 112 GLU A CA 1
ATOM 863 C C . GLU A 1 112 ? -27.143 -7.876 39.289 1.00 89.31 112 GLU A C 1
ATOM 865 O O . GLU A 1 112 ? -28.079 -8.445 39.848 1.00 89.31 112 GLU A O 1
ATOM 870 N N . ASP A 1 113 ? -26.725 -6.663 39.655 1.00 92.12 113 ASP A N 1
ATOM 871 C CA . ASP A 1 113 ? -27.223 -5.962 40.844 1.00 92.12 113 ASP A CA 1
ATOM 872 C C . ASP A 1 113 ? -28.741 -5.703 40.752 1.00 92.12 113 ASP A C 1
ATOM 874 O O . ASP A 1 113 ? -29.489 -5.842 41.726 1.00 92.12 113 ASP A O 1
ATOM 878 N N . LYS A 1 114 ? -29.241 -5.357 39.555 1.00 93.62 114 LYS A N 1
ATOM 879 C CA . LYS A 1 114 ? -30.687 -5.203 39.308 1.00 93.62 114 LYS A CA 1
ATOM 880 C C . LYS A 1 114 ? -31.430 -6.532 39.408 1.00 93.62 114 LYS A C 1
ATOM 882 O O . LYS A 1 114 ? -32.547 -6.555 39.924 1.00 93.62 114 LYS A O 1
ATOM 887 N N . LEU A 1 115 ? -30.847 -7.616 38.901 1.00 90.00 115 LEU A N 1
ATOM 888 C CA . LEU A 1 115 ? -31.447 -8.945 38.962 1.00 90.00 115 LEU A CA 1
ATOM 889 C C . LEU A 1 115 ? -31.519 -9.450 40.407 1.00 90.00 115 LEU A C 1
ATOM 891 O O . LEU A 1 115 ? -32.566 -9.954 40.813 1.00 90.00 115 LEU A O 1
ATOM 895 N N . GLU A 1 116 ? -30.449 -9.277 41.181 1.00 91.31 116 GLU A N 1
ATOM 896 C CA . GLU A 1 116 ? -30.389 -9.647 42.596 1.00 91.31 116 GLU A CA 1
ATOM 897 C C . GLU A 1 116 ? -31.441 -8.880 43.402 1.00 91.31 116 GLU A C 1
ATOM 899 O O . GLU A 1 116 ? -32.274 -9.494 44.073 1.00 91.31 116 GLU A O 1
ATOM 904 N N . LYS A 1 117 ? -31.533 -7.561 43.197 1.00 92.50 117 LYS A N 1
ATOM 905 C CA . LYS A 1 117 ? -32.582 -6.736 43.806 1.00 92.50 117 LYS A CA 1
ATOM 906 C C . LYS A 1 117 ? -34.000 -7.201 43.438 1.00 92.50 117 LYS A C 1
ATOM 908 O O . LYS A 1 117 ? -34.868 -7.284 44.305 1.00 92.50 117 LYS A O 1
ATOM 913 N N . CYS A 1 118 ? -34.256 -7.557 42.176 1.00 84.75 118 CYS A N 1
ATOM 914 C CA . CYS A 1 118 ? -35.556 -8.105 41.766 1.00 84.75 118 CYS A CA 1
ATOM 915 C C . CYS A 1 118 ? -35.864 -9.468 42.414 1.00 84.75 118 CYS A C 1
ATOM 917 O O . CYS A 1 118 ? -37.029 -9.769 42.690 1.00 84.75 118 CYS A O 1
ATOM 919 N N . ILE A 1 119 ? -34.852 -10.309 42.647 1.00 87.00 119 ILE A N 1
ATOM 920 C CA . ILE A 1 119 ? -35.017 -11.601 43.328 1.00 87.00 119 ILE A CA 1
ATOM 921 C C . ILE A 1 119 ? -35.379 -11.386 44.800 1.00 87.00 119 ILE A C 1
ATOM 923 O O . ILE A 1 119 ? -36.291 -12.056 45.295 1.00 87.00 119 ILE A O 1
ATOM 927 N N . GLU A 1 120 ? -34.716 -10.449 45.479 1.00 85.69 120 GLU A N 1
ATOM 928 C CA . GLU A 1 120 ? -35.025 -10.069 46.862 1.00 85.69 120 GLU A CA 1
ATOM 929 C C . GLU A 1 120 ? -36.457 -9.539 46.995 1.00 85.69 120 GLU A C 1
ATOM 931 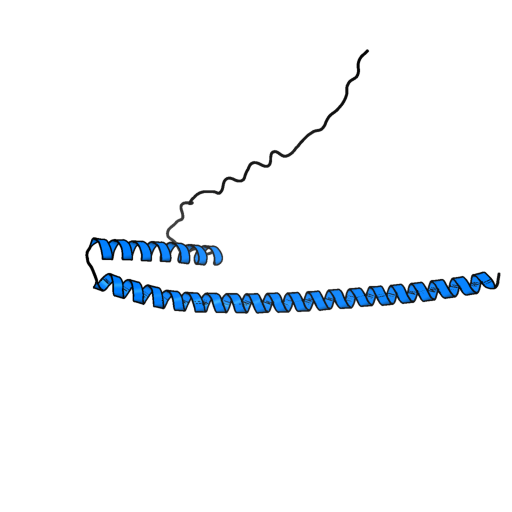O O . GLU A 1 120 ? -37.231 -10.051 47.811 1.00 85.69 120 GLU A O 1
ATOM 936 N N . GLU A 1 121 ? -36.850 -8.589 46.139 1.00 86.19 121 GLU A N 1
ATOM 937 C CA . GLU A 1 121 ? -38.210 -8.036 46.103 1.00 86.19 121 GLU A CA 1
ATOM 938 C C . GLU A 1 121 ? -39.260 -9.140 45.872 1.00 86.19 121 GLU A C 1
ATOM 940 O O . GLU A 1 121 ? -40.271 -9.212 46.576 1.00 86.19 121 GLU A O 1
ATOM 945 N N . ARG A 1 122 ? -39.003 -10.064 44.936 1.00 81.44 122 ARG A N 1
ATOM 946 C CA . ARG A 1 122 ? -39.887 -11.208 44.654 1.00 81.44 122 ARG A CA 1
ATOM 947 C C . ARG A 1 122 ? -40.019 -12.150 45.854 1.00 81.44 122 ARG A C 1
ATOM 949 O O . ARG A 1 122 ? -41.120 -12.627 46.132 1.00 81.44 122 ARG A O 1
ATOM 956 N N . ASN A 1 123 ? -38.918 -12.455 46.538 1.00 77.44 123 ASN A N 1
ATOM 957 C CA . ASN A 1 123 ? -38.926 -13.349 47.698 1.00 77.44 123 ASN A CA 1
ATOM 958 C C . ASN A 1 123 ? -39.688 -12.720 48.877 1.00 77.44 123 ASN A C 1
ATOM 960 O O . ASN A 1 123 ? -40.473 -13.414 49.521 1.00 77.44 123 ASN A O 1
ATOM 964 N N . GLY A 1 124 ? -39.541 -11.410 49.099 1.00 76.06 124 GLY A N 1
ATOM 965 C CA . GLY A 1 124 ? -40.320 -10.679 50.102 1.00 76.06 124 GLY A CA 1
ATOM 966 C C . GLY A 1 124 ? -41.829 -10.720 49.834 1.00 76.06 124 GLY A C 1
ATOM 967 O O . GLY A 1 124 ? -42.616 -10.996 50.737 1.00 76.06 124 GLY A O 1
ATOM 968 N N . VAL A 1 125 ? -42.253 -10.539 48.578 1.00 74.75 125 VAL A N 1
ATOM 969 C CA . VAL A 1 125 ? -43.676 -10.644 48.192 1.00 74.75 125 VAL A CA 1
ATOM 970 C C . VAL A 1 125 ? -44.224 -12.068 48.384 1.00 74.75 125 VAL A C 1
ATOM 972 O O . VAL A 1 125 ? -45.393 -12.240 48.737 1.00 74.75 125 VAL A O 1
ATOM 975 N N . ALA A 1 126 ? -43.403 -13.100 48.173 1.00 71.00 126 ALA A N 1
ATOM 976 C CA . ALA A 1 126 ? -43.806 -14.495 48.353 1.00 71.00 126 ALA A CA 1
ATOM 977 C C . ALA A 1 126 ? -44.022 -14.884 49.829 1.00 71.00 126 ALA A C 1
ATOM 979 O O . ALA A 1 126 ? -44.904 -15.700 50.103 1.00 71.00 126 ALA A O 1
ATOM 980 N N . GLU A 1 127 ? -43.259 -14.302 50.758 1.00 68.00 127 GLU A N 1
ATOM 981 C CA . GLU A 1 127 ? -43.461 -14.464 52.208 1.00 68.00 127 GLU A CA 1
ATOM 982 C C . GLU A 1 127 ? -44.780 -13.822 52.659 1.00 68.00 127 GLU A C 1
ATOM 984 O O . GLU A 1 127 ? -45.611 -14.493 53.265 1.00 68.00 127 GLU A O 1
ATOM 989 N N . VAL A 1 128 ? -45.056 -12.580 52.240 1.00 69.19 128 VAL A N 1
ATOM 990 C CA . VAL A 1 128 ? -46.315 -11.879 52.570 1.00 69.19 128 VAL A CA 1
ATOM 991 C C . VAL A 1 128 ? -47.548 -12.634 52.053 1.00 69.19 128 VAL A C 1
ATOM 993 O O . VAL A 1 128 ? -48.595 -12.641 52.693 1.00 69.19 128 VAL A O 1
ATOM 996 N N . ARG A 1 129 ? -47.438 -13.321 50.910 1.00 59.78 129 ARG A N 1
ATOM 997 C CA . ARG A 1 129 ? -48.542 -14.102 50.325 1.00 59.78 129 ARG A CA 1
ATOM 998 C C . ARG A 1 129 ? -48.862 -15.400 51.082 1.00 59.78 129 ARG A C 1
ATOM 1000 O O . ARG A 1 129 ? -49.906 -15.984 50.816 1.00 59.78 129 ARG A O 1
ATOM 1007 N N . LYS A 1 130 ? -47.982 -15.885 51.965 1.00 60.50 130 LYS A N 1
ATOM 1008 C CA . LYS A 1 130 ? -48.248 -17.060 52.817 1.00 60.50 130 LYS A CA 1
ATOM 1009 C C . LYS A 1 130 ? -48.932 -16.703 54.141 1.00 60.50 130 LYS A C 1
ATOM 1011 O O . LYS A 1 130 ? -49.458 -17.603 54.786 1.00 60.50 130 LYS A O 1
ATOM 1016 N N . GLU A 1 131 ? -48.918 -15.431 54.538 1.00 52.59 131 GLU A N 1
ATOM 1017 C CA . GLU A 1 131 ? -49.525 -14.941 55.786 1.00 52.59 131 GLU A CA 1
ATOM 1018 C C . GLU A 1 131 ? -50.946 -14.365 55.603 1.00 52.59 131 GLU A C 1
ATOM 1020 O O . GLU A 1 131 ? -51.533 -13.856 56.558 1.00 52.59 131 GLU A O 1
ATOM 1025 N N . VAL A 1 132 ? -51.516 -14.471 54.395 1.00 46.25 132 VAL A N 1
ATOM 1026 C CA . VAL A 1 132 ? -52.900 -14.089 54.048 1.00 46.25 132 VAL A CA 1
ATOM 1027 C C . VAL A 1 132 ? -53.682 -15.324 53.624 1.00 46.25 132 VAL A C 1
ATOM 1029 O O . VAL A 1 132 ? -54.829 -15.478 54.099 1.00 46.25 132 VAL A O 1
#

InterPro domains:
  IPR002100 Transcription factor, MADS-box [PF00319] (29-62)
  IPR002100 Transcription factor, MADS-box [PR00404] (22-42)
  IPR002100 Transcription factor, MADS-box [PR00404] (42-57)
  IPR002100 Transcription factor, MADS-box [PS50066] (20-62)
  IPR002100 Transcription factor, MADS-box [SM00432] (20-75)
  IPR036879 Transcription factor, MADS-box superfamily [G3DSA:3.40.1810.10] (33-64)
  IPR036879 Transcription factor, MADS-box superfamily [SSF55455] (21-62)
  IPR050142 MADS-box/MEF2 Transcription Factor [PTHR48019] (22-63)

Mean predicted aligned error: 17.04 Å

Secondary structure (DSSP, 8-state):
--------------------------SS---SHHHHHHHHHHHHHHHHHHHHHHHHHTT-HHHHHHHHHHHHHHHHHHHHHHHHHHHHHHHHHHHHHHHHHHHHHHHHHHHHHHHHHHHHHHHHHHHHTT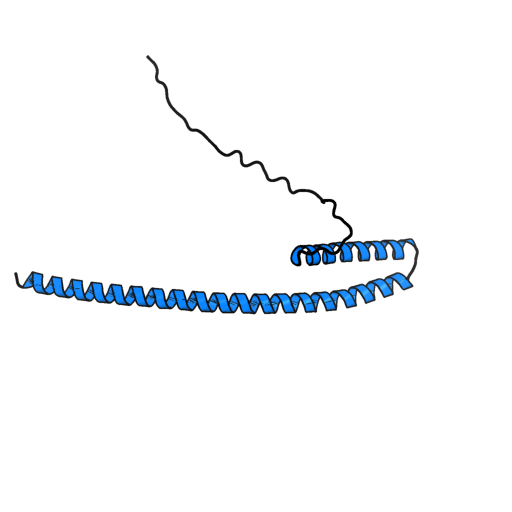--

Organism: Arachis hypogaea (NCBI:txid3818)